Protein AF-A0A3E4KRN7-F1 (afdb_monomer_lite)

Organism: NCBI:txid329854

Foldseek 3Di:
DPDVVLVVLLPAQADCSLVLLLLLLCLVVPVCVVVVQNDLLSVLVVCLVVQVCWHDDPNDTDHDDSVVSSVRSVSSNVSSVPDPCPQADSSGDRNPPDD

Sequence (99 aa):
MVDENLLAERYYAGTKTHMYVGVLRSFKLGYFRGLNINTISALGMHLYESGDGLKHEKGEDTLLELSSLMTELRKIWAVIQKEDTEHIDPYGYDVRINH

Structure (mmCIF, N/CA/C/O backbone):
data_AF-A0A3E4KRN7-F1
#
_entry.id   AF-A0A3E4KRN7-F1
#
loop_
_atom_site.group_PDB
_atom_site.id
_atom_site.type_symbol
_atom_site.label_atom_id
_atom_site.label_alt_id
_atom_site.label_comp_id
_atom_site.label_asym_id
_atom_site.label_entity_id
_atom_site.label_seq_id
_atom_site.pdbx_PDB_ins_code
_atom_site.Cartn_x
_atom_site.Cartn_y
_atom_site.Cartn_z
_atom_site.occupancy
_atom_site.B_iso_or_equiv
_atom_site.auth_seq_id
_atom_site.auth_comp_id
_atom_site.auth_asym_id
_atom_site.auth_atom_id
_atom_site.pdbx_PDB_model_num
ATOM 1 N N . MET A 1 1 ? 21.327 -6.409 4.009 1.00 39.66 1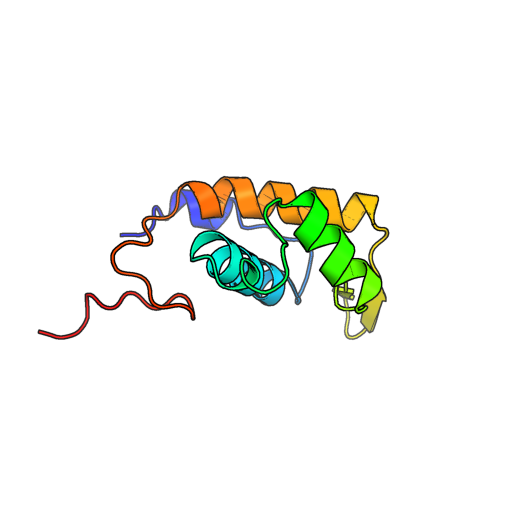 MET A N 1
ATOM 2 C CA . MET A 1 1 ? 20.869 -6.276 5.409 1.00 39.66 1 MET A CA 1
ATOM 3 C C . MET A 1 1 ? 19.801 -5.201 5.447 1.00 39.66 1 MET A C 1
ATOM 5 O O . MET A 1 1 ? 20.045 -4.121 4.926 1.00 39.66 1 MET A O 1
ATOM 9 N N . VAL A 1 2 ? 18.617 -5.518 5.974 1.00 45.06 2 VAL A N 1
ATOM 10 C CA . VAL A 1 2 ? 17.560 -4.527 6.232 1.00 45.06 2 VAL A CA 1
ATOM 11 C C . VAL A 1 2 ? 18.058 -3.603 7.343 1.00 45.06 2 VAL A C 1
ATOM 13 O O . VAL A 1 2 ? 18.556 -4.099 8.348 1.00 45.06 2 VAL A O 1
ATOM 16 N N . ASP A 1 3 ? 17.965 -2.288 7.152 1.00 48.53 3 ASP A N 1
ATOM 17 C CA . ASP A 1 3 ? 18.281 -1.321 8.207 1.00 48.53 3 ASP A CA 1
ATOM 18 C C . ASP A 1 3 ? 17.282 -1.503 9.356 1.00 48.53 3 ASP A C 1
ATOM 20 O O . ASP A 1 3 ? 16.079 -1.275 9.194 1.00 48.53 3 ASP A O 1
ATOM 24 N N . GLU A 1 4 ? 17.773 -1.954 10.510 1.00 44.50 4 GLU A N 1
ATOM 25 C CA . GLU A 1 4 ? 16.949 -2.199 11.692 1.00 44.50 4 GLU A CA 1
ATOM 26 C C . GLU A 1 4 ? 16.257 -0.922 12.193 1.00 44.50 4 GLU A C 1
ATOM 28 O O . GLU A 1 4 ? 15.177 -1.002 12.776 1.00 44.50 4 GLU A O 1
ATOM 33 N N . ASN A 1 5 ? 16.787 0.267 11.882 1.00 47.56 5 ASN A N 1
ATOM 34 C CA . ASN A 1 5 ? 16.136 1.534 12.225 1.00 47.56 5 ASN A CA 1
ATOM 35 C C . ASN A 1 5 ? 14.847 1.762 11.418 1.00 47.56 5 ASN A C 1
ATOM 37 O O . ASN A 1 5 ? 13.903 2.367 11.924 1.00 47.56 5 ASN A O 1
ATOM 41 N N . LEU A 1 6 ? 14.754 1.211 10.200 1.00 49.53 6 LEU A N 1
ATOM 42 C CA . LEU A 1 6 ? 13.529 1.238 9.390 1.00 49.53 6 LEU A CA 1
ATOM 43 C C . LEU A 1 6 ? 12.477 0.235 9.884 1.00 49.53 6 LEU A C 1
ATOM 45 O O . LEU A 1 6 ? 11.317 0.326 9.483 1.00 49.53 6 LEU A O 1
ATOM 49 N N . LEU A 1 7 ? 12.845 -0.718 10.753 1.00 46.78 7 LEU A N 1
ATOM 50 C CA . LEU A 1 7 ? 11.888 -1.630 11.391 1.00 46.78 7 LEU A CA 1
ATOM 51 C C . LEU A 1 7 ? 11.054 -0.912 12.458 1.00 46.78 7 LEU A C 1
ATOM 53 O O . LEU A 1 7 ? 9.877 -1.226 12.607 1.00 46.78 7 LEU A O 1
ATOM 57 N N . ALA A 1 8 ? 11.630 0.062 13.169 1.00 42.88 8 ALA A N 1
ATOM 58 C CA . ALA A 1 8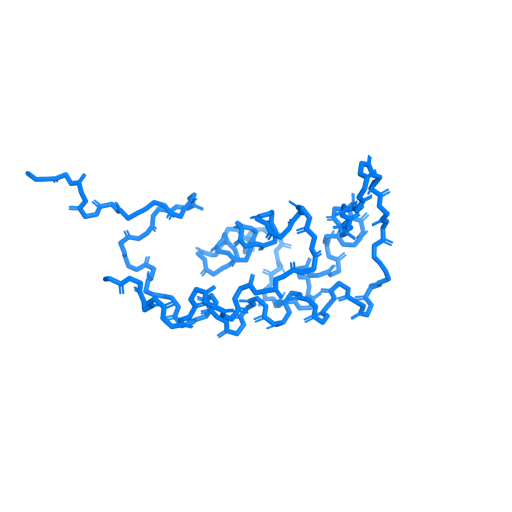 ? 10.934 0.830 14.204 1.00 42.88 8 ALA A CA 1
ATOM 59 C C . ALA A 1 8 ? 9.882 1.797 13.626 1.00 42.88 8 ALA A C 1
ATOM 61 O O . ALA A 1 8 ? 8.863 2.060 14.264 1.00 42.88 8 ALA A O 1
ATOM 62 N N . GLU A 1 9 ? 10.073 2.267 12.389 1.00 47.12 9 GLU A N 1
ATOM 63 C CA . GLU A 1 9 ? 9.083 3.076 11.659 1.00 47.12 9 GLU A CA 1
ATOM 64 C C . GLU A 1 9 ? 7.876 2.253 11.167 1.00 47.12 9 GLU A C 1
ATOM 66 O O . GLU A 1 9 ? 6.879 2.817 10.715 1.00 47.12 9 GLU A O 1
ATOM 71 N N . ARG A 1 10 ? 7.909 0.919 11.313 1.00 50.97 10 ARG A N 1
ATOM 72 C CA . ARG A 1 10 ? 6.803 0.004 10.985 1.00 50.97 10 ARG A CA 1
ATOM 73 C C . ARG A 1 10 ? 5.709 -0.040 12.057 1.00 50.97 10 ARG A C 1
ATOM 75 O O . ARG A 1 10 ? 5.045 -1.066 12.217 1.00 50.97 10 ARG A O 1
ATOM 82 N N . TYR A 1 11 ? 5.504 1.049 12.800 1.00 42.59 11 TYR A N 1
ATOM 83 C CA . TYR A 1 11 ? 4.313 1.201 13.635 1.00 42.59 11 TYR A CA 1
ATOM 84 C C . TYR A 1 11 ? 3.109 1.433 12.721 1.00 42.59 11 TYR A C 1
ATOM 86 O O . TYR A 1 11 ? 2.707 2.558 12.427 1.00 42.59 11 TYR A O 1
ATOM 94 N N . TYR A 1 12 ? 2.583 0.336 12.199 1.00 53.25 12 TYR A N 1
ATOM 95 C CA . TYR A 1 12 ? 1.487 0.329 11.252 1.00 53.25 12 TYR A CA 1
ATOM 96 C C . TYR A 1 12 ? 0.188 -0.039 11.969 1.00 53.25 12 TYR A C 1
ATOM 98 O O . TYR A 1 12 ? 0.160 -0.889 12.863 1.00 53.25 12 TYR A O 1
ATOM 106 N N . ALA A 1 13 ? -0.890 0.651 11.606 1.00 42.25 13 ALA A N 1
ATOM 107 C CA . ALA A 1 13 ? -2.162 0.611 12.310 1.00 42.25 13 ALA A CA 1
ATOM 108 C C . ALA A 1 13 ? -2.883 -0.745 12.146 1.00 42.25 13 ALA A C 1
ATOM 110 O O . ALA A 1 13 ? -3.756 -0.908 11.294 1.00 42.25 13 ALA A O 1
ATOM 111 N N . GLY A 1 14 ? -2.550 -1.713 13.003 1.00 53.12 14 GLY A N 1
ATOM 112 C CA . GLY A 1 14 ? -3.333 -2.932 13.221 1.00 53.12 14 GLY A CA 1
ATOM 113 C C . GLY A 1 14 ? -2.860 -4.183 12.474 1.00 53.12 14 GLY A C 1
ATOM 114 O O . GLY A 1 14 ? -1.847 -4.204 11.766 1.00 53.12 14 GLY A O 1
ATOM 115 N N . THR A 1 15 ? -3.616 -5.268 12.657 1.00 54.41 15 THR A N 1
ATOM 116 C CA . THR A 1 15 ? -3.200 -6.653 12.363 1.00 54.41 15 THR A CA 1
ATOM 117 C C . THR A 1 15 ? -3.061 -6.962 10.861 1.00 54.41 15 THR A C 1
ATOM 119 O O . THR A 1 15 ? -2.380 -7.919 10.507 1.00 54.41 15 THR A O 1
ATOM 122 N N . LYS A 1 16 ? -3.611 -6.137 9.952 1.00 65.31 16 LYS A N 1
ATOM 123 C CA . LYS A 1 16 ? -3.540 -6.332 8.479 1.00 65.31 16 LYS A CA 1
ATOM 124 C C . LYS A 1 16 ? -2.408 -5.599 7.758 1.00 65.31 16 LYS A C 1
ATOM 126 O O . LYS A 1 16 ? -2.241 -5.755 6.554 1.00 65.31 16 LYS A O 1
ATOM 131 N N . THR A 1 17 ? -1.563 -4.885 8.490 1.00 71.06 17 THR A N 1
ATOM 132 C CA . THR A 1 17 ? -0.342 -4.240 7.978 1.00 71.06 17 THR A CA 1
ATOM 133 C C . THR A 1 17 ? 0.477 -5.114 7.020 1.00 71.06 17 THR A C 1
ATOM 135 O O . THR A 1 17 ? 0.936 -4.651 5.977 1.00 71.06 17 THR A O 1
ATOM 138 N N . HIS A 1 18 ? 0.675 -6.385 7.375 1.00 74.38 18 HIS A N 1
ATOM 139 C CA . HIS A 1 18 ? 1.480 -7.325 6.598 1.00 74.38 18 HIS A CA 1
ATOM 140 C C . HIS A 1 18 ? 0.919 -7.554 5.181 1.00 74.38 18 HIS A C 1
ATOM 142 O O . HIS A 1 18 ? 1.698 -7.746 4.248 1.00 74.38 18 HIS A O 1
ATOM 148 N N . MET A 1 19 ? -0.407 -7.463 4.997 1.00 80.12 19 MET A N 1
ATOM 149 C CA . MET A 1 19 ? -1.049 -7.563 3.682 1.00 80.12 19 MET A CA 1
ATOM 150 C C . MET A 1 19 ? -0.661 -6.380 2.796 1.00 80.12 19 MET A C 1
ATOM 152 O O . MET A 1 19 ? -0.201 -6.578 1.674 1.00 80.12 19 MET A O 1
ATOM 156 N N . TYR A 1 20 ? -0.758 -5.151 3.315 1.00 85.19 20 TYR A N 1
ATOM 157 C CA . TYR A 1 20 ? -0.368 -3.952 2.568 1.00 85.19 20 TYR A CA 1
ATOM 158 C C . TYR A 1 20 ? 1.116 -3.957 2.204 1.00 85.19 20 TYR A C 1
ATOM 160 O O . TYR A 1 20 ? 1.471 -3.582 1.089 1.00 85.19 20 TYR A O 1
ATOM 168 N N . VAL A 1 21 ? 1.981 -4.439 3.102 1.00 84.00 21 VAL A N 1
ATOM 169 C CA . VAL A 1 21 ? 3.411 -4.623 2.812 1.00 84.00 21 VAL A CA 1
ATOM 170 C C . VAL A 1 21 ? 3.617 -5.587 1.637 1.00 84.00 21 VAL A C 1
ATOM 172 O O . VAL A 1 21 ? 4.330 -5.248 0.691 1.00 84.00 21 VAL A O 1
ATOM 175 N N . GLY A 1 22 ? 2.974 -6.760 1.656 1.00 83.94 22 GLY A N 1
ATOM 176 C CA . GLY A 1 22 ? 3.084 -7.750 0.577 1.00 83.94 22 GLY A CA 1
ATOM 177 C C . GLY A 1 22 ? 2.563 -7.231 -0.767 1.00 83.94 22 GLY A C 1
ATOM 178 O O . GLY A 1 22 ? 3.225 -7.372 -1.800 1.00 83.94 22 GLY A O 1
ATOM 179 N N . VAL A 1 23 ? 1.416 -6.549 -0.749 1.00 88.75 23 VAL A N 1
ATOM 180 C CA . VAL A 1 23 ? 0.818 -5.931 -1.940 1.00 88.75 23 VAL A CA 1
ATOM 181 C C . VAL A 1 23 ? 1.730 -4.849 -2.521 1.00 88.75 23 VAL A C 1
ATOM 183 O O . VAL A 1 23 ? 1.956 -4.814 -3.729 1.00 88.75 23 VAL A O 1
ATOM 186 N N . LEU A 1 24 ? 2.318 -3.997 -1.681 1.00 90.25 24 LEU A N 1
ATOM 187 C CA . LEU A 1 24 ? 3.205 -2.926 -2.133 1.00 90.25 24 LEU A CA 1
ATOM 188 C C . LEU A 1 24 ? 4.554 -3.445 -2.653 1.00 90.25 24 LEU A C 1
ATOM 190 O O . LEU A 1 24 ? 5.084 -2.891 -3.617 1.00 90.25 24 LEU A O 1
ATOM 194 N N . ARG A 1 25 ? 5.097 -4.530 -2.090 1.00 87.25 25 ARG A N 1
ATOM 195 C CA . ARG A 1 25 ? 6.271 -5.216 -2.662 1.00 87.25 25 ARG A CA 1
ATOM 196 C C . ARG A 1 25 ? 5.956 -5.817 -4.029 1.00 87.25 25 ARG A C 1
ATOM 198 O O . ARG A 1 25 ? 6.696 -5.585 -4.982 1.00 87.25 25 ARG A O 1
ATOM 205 N N . SER A 1 26 ? 4.812 -6.487 -4.157 1.00 87.38 26 SER A N 1
ATOM 206 C CA . SER A 1 26 ? 4.328 -7.012 -5.442 1.00 87.38 26 SER A CA 1
ATOM 207 C C . SER A 1 26 ? 4.135 -5.888 -6.472 1.00 87.38 26 SER A C 1
ATOM 209 O O . SER A 1 26 ? 4.524 -6.016 -7.634 1.00 87.38 26 SER A O 1
ATOM 211 N N . PHE A 1 27 ? 3.610 -4.739 -6.040 1.00 91.69 27 PHE A N 1
ATOM 212 C CA . PHE A 1 27 ? 3.512 -3.531 -6.859 1.00 91.69 27 PHE A CA 1
ATOM 213 C C . PHE A 1 27 ? 4.882 -3.020 -7.318 1.00 91.69 27 PHE A C 1
ATOM 215 O O . PHE A 1 27 ? 5.065 -2.795 -8.515 1.00 91.69 27 PHE A O 1
ATOM 222 N N . LYS A 1 28 ? 5.870 -2.922 -6.418 1.00 89.25 28 LYS A N 1
ATOM 223 C CA . LYS A 1 28 ? 7.252 -2.538 -6.763 1.00 89.25 28 LYS A CA 1
ATOM 224 C C . LYS A 1 28 ? 7.877 -3.471 -7.802 1.00 89.25 28 LYS A C 1
ATOM 226 O O . LYS A 1 28 ? 8.538 -2.999 -8.723 1.00 89.25 28 LYS A O 1
ATOM 231 N N . LEU A 1 29 ? 7.626 -4.773 -7.682 1.00 86.69 29 LEU A N 1
ATOM 232 C CA . LEU A 1 29 ? 8.118 -5.798 -8.606 1.00 86.69 29 LEU A CA 1
ATOM 233 C C . LEU A 1 29 ? 7.347 -5.846 -9.941 1.00 86.69 29 LEU A C 1
ATOM 235 O O . LEU A 1 29 ? 7.726 -6.582 -10.847 1.00 86.69 29 LEU A O 1
ATOM 239 N N . GLY A 1 30 ? 6.288 -5.045 -10.101 1.00 89.56 30 GLY A N 1
ATOM 240 C CA . GLY A 1 30 ? 5.565 -4.891 -11.364 1.00 89.56 30 GLY A CA 1
ATOM 241 C C . GLY A 1 30 ? 4.430 -5.891 -11.603 1.00 89.56 30 GLY A C 1
ATOM 242 O O . GLY A 1 30 ? 3.905 -5.932 -12.715 1.00 89.56 30 GLY A O 1
ATOM 243 N N . TYR A 1 31 ? 3.998 -6.643 -10.585 1.00 89.00 31 TYR A N 1
ATOM 244 C CA . TYR A 1 31 ? 2.941 -7.664 -10.707 1.00 89.00 31 TYR A CA 1
ATOM 245 C C . TYR A 1 31 ? 1.598 -7.100 -11.189 1.00 89.00 31 TYR A C 1
ATOM 247 O O . TYR A 1 31 ? 0.831 -7.781 -11.862 1.00 89.00 31 TYR A O 1
ATOM 255 N N . PHE A 1 32 ? 1.329 -5.828 -10.899 1.00 90.81 32 PHE A N 1
ATOM 256 C CA . PHE A 1 32 ? 0.070 -5.169 -11.239 1.00 90.81 32 PHE A CA 1
ATOM 257 C C . PHE A 1 32 ? 0.066 -4.493 -12.621 1.00 90.81 32 PHE A C 1
ATOM 259 O O . PHE A 1 32 ? -0.962 -3.960 -13.045 1.00 90.81 32 PHE A O 1
ATOM 266 N N . ARG A 1 33 ? 1.180 -4.547 -13.370 1.00 89.06 33 ARG A N 1
ATOM 267 C CA . ARG A 1 33 ? 1.265 -3.950 -14.717 1.00 89.06 33 ARG A CA 1
ATOM 268 C C . ARG A 1 33 ? 0.256 -4.563 -15.690 1.00 89.06 33 ARG A C 1
ATOM 270 O O . ARG A 1 33 ? -0.313 -3.839 -16.500 1.00 89.06 33 ARG A O 1
ATOM 277 N N . GLY A 1 34 ? -0.020 -5.866 -15.569 1.00 89.25 34 GLY A N 1
ATOM 278 C CA . GLY A 1 34 ? -1.037 -6.560 -16.372 1.00 89.25 34 GLY A CA 1
ATOM 279 C C . GLY A 1 34 ? -2.473 -6.084 -16.115 1.00 89.25 34 GLY A C 1
ATOM 280 O O . GLY A 1 34 ? -3.338 -6.282 -16.960 1.00 89.25 34 GLY A O 1
ATOM 281 N N . LEU A 1 35 ? -2.712 -5.410 -14.985 1.00 89.88 35 LEU A N 1
ATOM 282 C CA . LEU A 1 35 ? -3.998 -4.812 -14.610 1.00 89.88 35 LEU A CA 1
ATOM 283 C C . LEU A 1 35 ? -4.050 -3.300 -14.889 1.00 89.88 35 LEU A C 1
ATOM 285 O O . LEU A 1 35 ? -4.985 -2.628 -14.466 1.00 89.88 35 LEU A O 1
ATOM 289 N N . ASN A 1 36 ? -3.043 -2.743 -15.575 1.00 92.25 36 ASN A N 1
ATOM 290 C CA . ASN A 1 36 ? -2.892 -1.304 -15.822 1.00 92.25 36 ASN A CA 1
ATOM 291 C C . ASN A 1 36 ? -2.831 -0.439 -14.539 1.00 92.25 36 ASN A C 1
ATOM 293 O O . ASN A 1 36 ? -3.101 0.764 -14.556 1.00 92.25 36 ASN A O 1
ATOM 297 N N . ILE A 1 37 ? -2.439 -1.033 -13.411 1.00 95.19 37 ILE A N 1
ATOM 298 C CA . ILE A 1 37 ? -2.257 -0.333 -12.139 1.00 95.19 37 ILE A CA 1
ATOM 299 C C . ILE A 1 37 ? -0.783 0.059 -12.027 1.00 95.19 37 ILE A C 1
ATOM 301 O O . ILE A 1 37 ? 0.083 -0.751 -11.702 1.00 95.19 37 ILE A O 1
ATOM 305 N N . ASN A 1 38 ? -0.505 1.331 -12.314 1.00 94.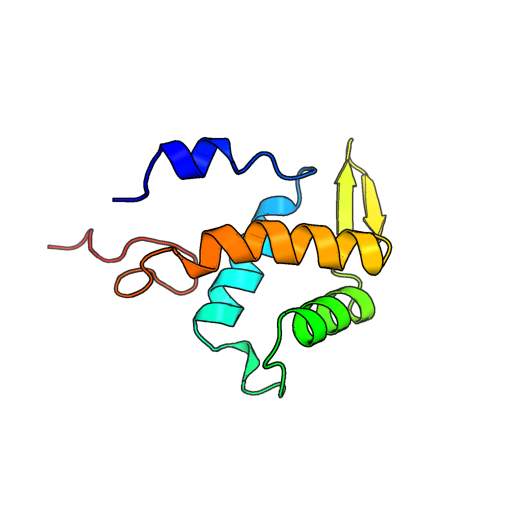06 38 ASN A N 1
ATOM 306 C CA . ASN A 1 38 ? 0.860 1.867 -12.403 1.00 94.06 38 ASN A CA 1
ATOM 307 C C . ASN A 1 38 ? 1.181 2.920 -11.330 1.00 94.06 38 ASN A C 1
ATOM 309 O O . ASN A 1 38 ? 2.283 3.462 -11.298 1.00 94.06 38 ASN A O 1
ATOM 313 N N . THR A 1 39 ? 0.230 3.240 -10.450 1.00 95.19 39 THR A N 1
ATOM 314 C CA . THR A 1 39 ? 0.410 4.235 -9.383 1.00 95.19 39 THR A CA 1
ATOM 315 C C . THR A 1 39 ? -0.128 3.711 -8.057 1.00 95.19 39 THR A C 1
ATOM 317 O O . THR A 1 39 ? -1.056 2.905 -8.037 1.00 95.19 39 THR A O 1
ATOM 320 N N . ILE A 1 40 ? 0.402 4.225 -6.943 1.00 93.81 40 ILE A N 1
ATOM 321 C CA . ILE A 1 40 ? -0.106 3.909 -5.597 1.00 93.81 40 ILE A CA 1
ATOM 322 C C . ILE A 1 40 ? -1.572 4.314 -5.447 1.00 93.81 40 ILE A C 1
ATOM 324 O O . ILE A 1 40 ?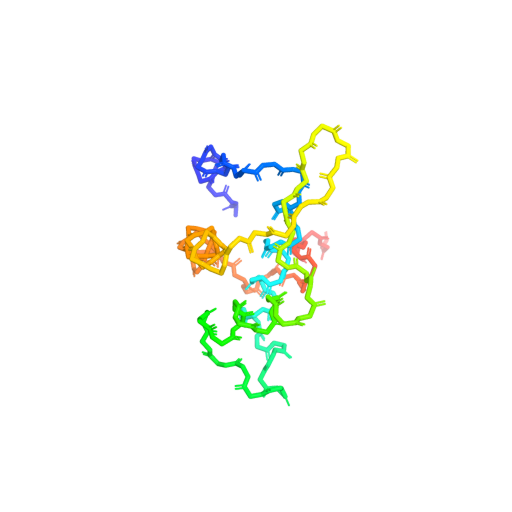 -2.335 3.606 -4.802 1.00 93.81 40 ILE A O 1
ATOM 328 N N . SER A 1 41 ? -1.990 5.411 -6.082 1.00 93.94 41 SER A N 1
ATOM 329 C CA . SER A 1 41 ? -3.394 5.817 -6.071 1.00 93.94 41 SER A CA 1
ATOM 330 C C . SER A 1 41 ? -4.288 4.806 -6.799 1.00 93.94 41 SER A C 1
ATOM 332 O O . SER A 1 41 ? -5.344 4.453 -6.287 1.00 93.94 41 SER A O 1
ATOM 334 N N . ALA A 1 42 ? -3.861 4.302 -7.962 1.00 95.06 42 ALA A N 1
ATOM 335 C CA . ALA A 1 42 ? -4.603 3.268 -8.685 1.00 95.06 42 ALA A CA 1
ATOM 336 C C . ALA A 1 42 ? -4.665 1.953 -7.891 1.00 95.06 42 ALA A C 1
ATOM 338 O O . ALA A 1 42 ? -5.714 1.322 -7.837 1.00 95.06 42 ALA A O 1
ATOM 339 N N . LEU A 1 43 ? -3.571 1.579 -7.220 1.00 94.50 43 LEU A N 1
ATOM 340 C CA . LEU A 1 43 ? -3.529 0.409 -6.345 1.00 94.50 43 LEU A CA 1
ATOM 341 C C . LEU A 1 43 ? -4.458 0.571 -5.136 1.00 94.50 43 LEU A C 1
ATOM 343 O O . LEU A 1 43 ? -5.202 -0.344 -4.806 1.00 94.50 43 LEU A O 1
ATOM 347 N N . GLY A 1 44 ? -4.443 1.741 -4.494 1.00 92.94 44 GLY A N 1
ATOM 348 C CA . GLY A 1 44 ? -5.322 2.040 -3.368 1.00 92.94 44 GLY A CA 1
ATOM 349 C C . GLY A 1 44 ? -6.797 2.033 -3.755 1.00 92.94 44 GLY A C 1
ATOM 350 O O . GLY A 1 44 ? -7.605 1.493 -3.009 1.00 92.94 44 GLY A O 1
ATOM 351 N N . MET A 1 45 ? -7.141 2.567 -4.932 1.00 94.25 45 MET A N 1
ATOM 352 C CA . MET A 1 45 ? -8.503 2.475 -5.463 1.00 94.25 45 MET A CA 1
ATOM 353 C C . MET A 1 45 ? -8.903 1.018 -5.707 1.00 94.25 45 MET A C 1
ATOM 355 O O . MET A 1 45 ? -9.957 0.598 -5.252 1.00 94.25 45 MET A O 1
ATOM 359 N N . HIS A 1 46 ? -8.027 0.234 -6.339 1.00 93.31 46 HIS A N 1
ATOM 360 C CA . HIS A 1 46 ? -8.281 -1.180 -6.604 1.00 93.31 46 HIS A CA 1
ATOM 361 C C . HIS A 1 46 ? -8.557 -1.979 -5.320 1.00 93.31 46 HIS A C 1
ATOM 363 O O . HIS A 1 46 ? -9.534 -2.718 -5.268 1.00 93.31 46 HIS A O 1
ATOM 369 N N . LEU A 1 47 ? -7.747 -1.783 -4.272 1.00 90.94 47 LEU A N 1
ATOM 370 C CA . LEU A 1 47 ? -7.942 -2.428 -2.966 1.00 90.94 47 LEU A CA 1
ATOM 371 C C . LEU A 1 47 ? -9.220 -1.964 -2.255 1.00 90.94 47 LEU A C 1
ATOM 373 O O . LEU A 1 47 ? -9.836 -2.722 -1.511 1.00 90.94 47 LEU A O 1
ATOM 377 N N . TYR A 1 48 ? -9.603 -0.700 -2.432 1.00 90.19 48 TYR A N 1
ATOM 378 C CA . TYR A 1 48 ? -10.832 -0.175 -1.849 1.00 90.19 48 TYR A CA 1
ATOM 379 C C . TYR A 1 48 ? -12.066 -0.772 -2.533 1.00 90.19 48 TYR A C 1
ATOM 381 O O . TYR A 1 48 ? -12.968 -1.257 -1.857 1.00 90.19 48 TYR A O 1
ATOM 389 N N . GLU A 1 49 ? -12.075 -0.795 -3.867 1.00 90.69 49 GLU A N 1
ATOM 390 C CA . GLU A 1 49 ? -13.161 -1.361 -4.674 1.00 90.69 49 GLU A CA 1
ATOM 391 C C . GLU A 1 49 ? -13.298 -2.879 -4.496 1.00 90.69 49 GLU A C 1
ATOM 393 O O . GLU A 1 49 ? -14.414 -3.395 -4.544 1.00 90.69 49 GLU A O 1
ATOM 398 N N . SER A 1 50 ? -12.196 -3.597 -4.252 1.00 88.44 50 SER A N 1
ATOM 399 C CA . SER A 1 50 ? -12.228 -5.035 -3.954 1.00 88.44 50 SER A CA 1
ATOM 400 C C . SER A 1 50 ? -12.681 -5.360 -2.527 1.00 88.44 50 SER A C 1
ATOM 402 O O . SER A 1 50 ? -12.957 -6.519 -2.226 1.00 88.44 50 SER A O 1
ATOM 404 N N . GLY A 1 51 ? -12.777 -4.358 -1.647 1.00 84.88 51 GLY A N 1
ATOM 405 C CA . GLY A 1 51 ? -13.064 -4.558 -0.227 1.00 84.88 51 GLY A CA 1
ATOM 406 C C . GLY A 1 51 ? -11.864 -5.057 0.585 1.00 84.88 51 GLY A C 1
ATOM 407 O O . GLY A 1 51 ? -12.041 -5.437 1.739 1.00 84.88 51 GLY A O 1
ATOM 408 N N . ASP A 1 52 ? -10.652 -5.025 0.022 1.00 83.00 52 ASP A N 1
ATOM 409 C CA . ASP A 1 52 ? -9.405 -5.450 0.678 1.00 83.00 52 ASP A CA 1
ATOM 410 C C . ASP A 1 52 ? -8.730 -4.330 1.486 1.00 83.00 52 ASP A C 1
ATOM 412 O O . ASP A 1 52 ? -7.774 -4.571 2.227 1.00 83.00 52 ASP A O 1
ATOM 416 N N . GLY A 1 53 ? -9.237 -3.098 1.388 1.00 80.31 53 GLY A N 1
ATOM 417 C CA . GLY A 1 53 ? -8.833 -1.934 2.181 1.00 80.31 53 GLY A CA 1
ATOM 418 C C . GLY A 1 53 ? -9.254 -2.010 3.652 1.00 80.31 53 GLY A C 1
ATOM 419 O O . GLY A 1 53 ? -9.833 -1.065 4.179 1.00 80.31 53 GLY A O 1
ATOM 420 N N . LEU A 1 54 ? -9.026 -3.140 4.317 1.00 76.69 54 LEU A N 1
ATOM 421 C CA . LEU A 1 54 ? -9.514 -3.425 5.663 1.00 76.69 54 LEU A CA 1
ATOM 422 C C . LEU A 1 54 ? -8.502 -3.032 6.744 1.00 76.69 54 LEU A C 1
ATOM 424 O O . LEU A 1 54 ? -7.290 -3.227 6.619 1.00 76.69 54 LEU A O 1
ATOM 428 N N . LYS A 1 55 ? -9.022 -2.552 7.867 1.00 74.50 55 LYS A N 1
ATOM 429 C CA . LYS A 1 55 ? -8.320 -2.467 9.144 1.00 74.50 55 LYS A CA 1
ATOM 430 C C . LYS A 1 55 ? -8.824 -3.593 10.033 1.00 74.50 55 LYS A C 1
ATOM 432 O O . LYS A 1 55 ? -10.029 -3.794 10.129 1.00 74.50 55 LYS A O 1
ATOM 437 N N . HIS A 1 56 ? -7.905 -4.296 10.685 1.00 70.69 56 HIS A N 1
ATOM 438 C CA . HIS A 1 56 ? -8.260 -5.301 11.679 1.00 70.69 56 HIS A CA 1
ATOM 439 C C . HIS A 1 56 ? -7.896 -4.797 13.069 1.00 70.69 56 HIS A C 1
ATOM 441 O O . HIS A 1 56 ? -6.714 -4.581 13.360 1.00 70.69 56 HIS A O 1
ATOM 447 N N . GLU A 1 57 ? -8.900 -4.631 13.924 1.00 68.94 57 GLU A N 1
ATOM 448 C CA . GLU A 1 57 ? -8.732 -4.241 15.320 1.00 68.94 57 GLU A CA 1
ATOM 449 C C . GLU A 1 57 ? -9.626 -5.095 16.214 1.00 68.94 57 GLU A C 1
ATOM 451 O O . GLU A 1 57 ? -10.806 -5.273 15.945 1.00 68.94 57 GLU A O 1
ATOM 456 N N . LYS A 1 58 ? -9.055 -5.620 17.307 1.00 74.00 58 LYS A N 1
ATOM 457 C CA . LYS A 1 58 ? -9.789 -6.366 18.347 1.00 74.00 58 LYS A CA 1
ATOM 458 C C . LYS A 1 58 ? -10.659 -7.528 17.823 1.00 74.00 58 LYS A C 1
ATOM 460 O O . LYS A 1 58 ? -11.664 -7.855 18.441 1.00 74.00 58 LYS A O 1
ATOM 465 N N . GLY A 1 59 ? -10.245 -8.185 16.736 1.00 73.06 59 GLY A N 1
ATOM 466 C CA . GLY A 1 59 ? -10.973 -9.315 16.149 1.00 73.06 59 GLY A CA 1
ATOM 467 C C . GLY A 1 59 ? -11.978 -8.928 15.063 1.00 73.06 59 GLY A C 1
ATOM 468 O O . GLY A 1 59 ? -12.571 -9.821 14.467 1.00 73.06 59 GLY A O 1
ATOM 469 N N . GLU A 1 60 ? -12.142 -7.637 14.769 1.00 73.69 60 GLU A N 1
ATOM 470 C CA . GLU A 1 60 ? -13.088 -7.140 13.771 1.00 73.69 60 GLU A CA 1
ATOM 471 C C . GLU A 1 60 ? -12.369 -6.532 12.566 1.00 73.69 60 GLU A C 1
ATOM 473 O O . GLU A 1 60 ? -11.404 -5.776 12.705 1.00 73.69 60 GLU A O 1
ATOM 478 N N . ASP A 1 61 ? -12.876 -6.857 11.375 1.00 77.62 61 ASP A N 1
ATOM 479 C CA . ASP A 1 61 ? -12.468 -6.246 10.116 1.00 77.62 61 ASP A CA 1
ATOM 480 C C . ASP A 1 61 ? -13.414 -5.094 9.777 1.00 77.62 61 ASP A C 1
ATOM 482 O O . ASP A 1 61 ? -14.614 -5.288 9.603 1.00 77.62 61 ASP A O 1
ATOM 486 N N . THR A 1 62 ? -12.867 -3.888 9.656 1.00 80.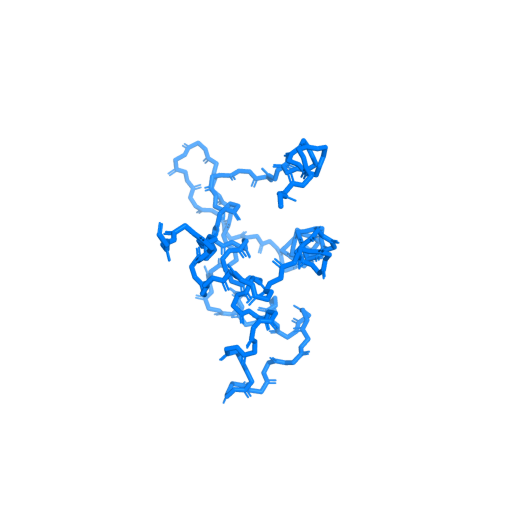88 62 THR A N 1
ATOM 487 C CA . THR A 1 62 ? -13.607 -2.696 9.229 1.00 80.88 62 THR A CA 1
ATOM 488 C C . THR A 1 62 ? -12.977 -2.136 7.965 1.00 80.88 62 THR A C 1
ATOM 490 O O . THR A 1 62 ? -11.757 -1.976 7.897 1.00 80.88 62 THR A O 1
ATOM 493 N N . LEU A 1 63 ? -13.794 -1.824 6.959 1.00 80.31 63 LEU A N 1
ATOM 494 C CA . LEU A 1 63 ? -13.320 -1.142 5.758 1.00 80.31 63 LEU A CA 1
ATOM 495 C C . LEU A 1 63 ? -12.803 0.251 6.121 1.00 80.31 63 LEU A C 1
ATOM 497 O O . LEU A 1 63 ? -13.484 1.025 6.791 1.00 80.31 63 LEU A O 1
ATOM 501 N N . LEU A 1 64 ? -11.583 0.562 5.695 1.00 83.50 64 LEU A N 1
ATOM 502 C CA . LEU A 1 64 ? -11.034 1.900 5.826 1.00 83.50 64 LEU A CA 1
ATOM 503 C C . LEU A 1 64 ? -11.721 2.832 4.840 1.00 83.50 64 LEU A C 1
ATOM 505 O O . LEU A 1 64 ? -11.905 2.490 3.674 1.00 83.50 64 LEU A O 1
ATOM 509 N N . GLU A 1 65 ? -11.975 4.059 5.281 1.00 89.31 65 GLU A N 1
ATOM 510 C CA . GLU A 1 65 ? -12.222 5.162 4.361 1.00 89.31 65 GLU A CA 1
ATOM 511 C C . GLU A 1 65 ? -11.080 5.260 3.343 1.00 89.31 65 GLU A C 1
ATOM 513 O O . GLU A 1 65 ? -9.900 5.113 3.689 1.00 89.31 65 GLU A O 1
ATOM 518 N N . LEU A 1 66 ? -11.413 5.555 2.084 1.00 87.94 66 LEU A N 1
ATOM 519 C CA . LEU A 1 66 ? -10.437 5.604 0.991 1.00 87.94 66 LEU A CA 1
ATOM 520 C C . LEU A 1 66 ? -9.267 6.553 1.306 1.00 87.94 66 LEU A C 1
ATOM 522 O O . LEU A 1 66 ? -8.112 6.255 1.005 1.00 87.94 66 LEU A O 1
ATOM 526 N N . SER A 1 67 ? -9.543 7.690 1.949 1.00 88.81 67 SER A N 1
ATOM 527 C CA . SER A 1 67 ? -8.522 8.662 2.360 1.00 88.81 67 SER A CA 1
ATOM 528 C C . SER A 1 67 ? -7.553 8.095 3.407 1.00 88.81 67 SER A C 1
ATOM 530 O O . SER A 1 67 ? -6.341 8.330 3.322 1.00 88.81 67 SER A O 1
ATOM 532 N N . SER A 1 68 ? -8.060 7.310 4.361 1.00 87.94 68 SER A N 1
ATOM 533 C CA . SER A 1 68 ? -7.260 6.611 5.368 1.00 87.94 68 SER A CA 1
ATOM 534 C C . SER A 1 68 ? -6.417 5.507 4.735 1.00 87.94 68 SER A C 1
ATOM 536 O O . SER A 1 68 ? -5.210 5.469 4.971 1.00 87.94 68 SER A O 1
ATOM 538 N N . LEU A 1 69 ? -7.007 4.682 3.863 1.00 88.19 69 LEU A N 1
ATOM 539 C CA . LEU A 1 69 ? -6.287 3.646 3.118 1.00 88.19 69 LEU A CA 1
ATOM 540 C C . LEU A 1 69 ? -5.133 4.241 2.300 1.00 88.19 69 LEU A C 1
ATOM 542 O O . LEU A 1 69 ? -3.994 3.790 2.393 1.00 88.19 69 LEU A O 1
ATOM 546 N N . MET A 1 70 ? -5.402 5.307 1.545 1.00 91.12 70 MET A N 1
ATOM 547 C CA . MET A 1 70 ? -4.390 6.012 0.753 1.00 91.12 70 MET A CA 1
ATOM 548 C C . MET A 1 70 ? -3.245 6.555 1.610 1.00 91.12 70 MET A C 1
ATOM 550 O O . MET A 1 70 ? -2.088 6.541 1.188 1.00 91.12 70 MET A O 1
ATOM 554 N N . THR A 1 71 ? -3.559 7.054 2.805 1.00 89.12 71 THR A N 1
ATOM 555 C CA . THR A 1 71 ? -2.557 7.576 3.738 1.00 89.12 71 THR A CA 1
ATOM 556 C C . THR A 1 71 ? -1.651 6.459 4.246 1.00 89.12 71 THR A C 1
ATOM 558 O O . THR A 1 71 ? -0.429 6.605 4.209 1.00 89.12 71 THR A O 1
ATOM 561 N N . GLU A 1 72 ? -2.224 5.329 4.657 1.00 85.62 72 GLU A N 1
ATOM 562 C CA . GLU A 1 72 ? -1.458 4.173 5.129 1.00 85.62 72 GLU A CA 1
ATOM 563 C C . GLU A 1 72 ? -0.596 3.566 4.016 1.00 85.62 72 GLU A C 1
ATOM 565 O O . GLU A 1 72 ?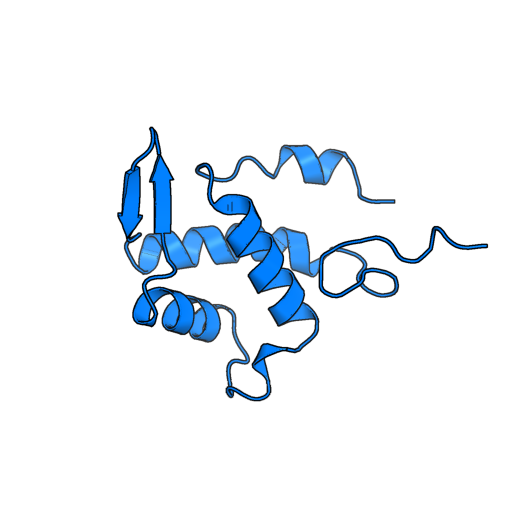 0.609 3.381 4.202 1.00 85.62 72 GLU A O 1
ATOM 570 N N . LEU A 1 73 ? -1.154 3.370 2.816 1.00 90.06 73 LEU A N 1
ATOM 571 C CA . LEU A 1 73 ? -0.396 2.869 1.666 1.00 90.06 73 LEU A CA 1
ATOM 572 C C . LEU A 1 73 ? 0.796 3.768 1.325 1.00 90.06 73 LEU A C 1
ATOM 574 O O . LEU A 1 73 ? 1.880 3.260 1.053 1.00 90.06 73 LEU A O 1
ATOM 578 N N . ARG A 1 74 ? 0.640 5.098 1.371 1.00 91.19 74 ARG A N 1
ATOM 579 C CA . ARG A 1 74 ? 1.742 6.039 1.095 1.00 91.19 74 ARG A CA 1
ATOM 580 C C . ARG A 1 74 ? 2.842 5.987 2.151 1.00 91.19 74 ARG A C 1
ATOM 582 O O . ARG A 1 74 ? 4.014 6.046 1.783 1.00 91.19 74 ARG A O 1
ATOM 589 N N . LYS A 1 75 ? 2.487 5.856 3.434 1.00 86.94 75 LYS A N 1
ATOM 590 C CA . LYS A 1 75 ? 3.468 5.696 4.520 1.00 86.94 75 LYS A CA 1
ATOM 591 C C . LYS A 1 75 ? 4.287 4.419 4.333 1.00 86.94 75 LYS A C 1
ATOM 593 O O . LYS A 1 75 ? 5.512 4.473 4.360 1.00 86.94 75 LYS A O 1
ATOM 598 N N . ILE A 1 76 ? 3.623 3.287 4.088 1.00 86.06 76 ILE A N 1
ATOM 599 C CA . ILE A 1 76 ? 4.299 2.000 3.865 1.00 86.06 76 ILE A CA 1
ATOM 600 C C . ILE A 1 76 ? 5.145 2.055 2.583 1.00 86.06 76 ILE A C 1
ATOM 602 O O . ILE A 1 76 ? 6.294 1.609 2.566 1.00 86.06 76 ILE A O 1
ATOM 606 N N . TRP A 1 77 ? 4.611 2.656 1.516 1.00 90.62 77 TRP A N 1
ATOM 607 C CA . TRP A 1 77 ? 5.315 2.804 0.245 1.00 90.62 77 TRP A CA 1
ATOM 608 C C . TRP A 1 77 ? 6.619 3.594 0.377 1.00 90.62 77 TRP A C 1
ATOM 610 O O . TRP A 1 77 ? 7.617 3.200 -0.218 1.00 90.62 77 TRP A O 1
ATOM 620 N N . ALA A 1 78 ? 6.653 4.656 1.189 1.00 88.38 78 ALA A N 1
ATOM 621 C CA . ALA A 1 78 ? 7.864 5.451 1.412 1.00 88.38 78 ALA A CA 1
ATOM 622 C C . ALA A 1 78 ? 9.039 4.626 1.978 1.00 88.38 78 ALA A C 1
ATOM 624 O O . ALA A 1 78 ? 10.200 4.951 1.717 1.00 88.38 78 ALA A O 1
ATOM 625 N N . VAL A 1 79 ? 8.738 3.549 2.713 1.00 83.06 79 VAL A N 1
ATOM 626 C CA . VAL A 1 79 ? 9.726 2.584 3.215 1.00 83.06 79 VAL A CA 1
ATOM 627 C C . VAL A 1 79 ? 10.069 1.556 2.132 1.00 83.06 79 VAL A C 1
ATOM 629 O O . VAL A 1 79 ? 11.234 1.422 1.762 1.00 83.06 79 VAL A O 1
ATOM 632 N N . ILE A 1 80 ? 9.064 0.887 1.552 1.00 83.69 80 ILE A N 1
ATOM 633 C CA . ILE A 1 80 ? 9.243 -0.167 0.528 1.00 83.69 80 ILE A CA 1
ATOM 634 C C . ILE A 1 80 ? 9.984 0.341 -0.708 1.00 83.69 80 ILE A C 1
ATOM 636 O O . ILE A 1 80 ? 10.779 -0.388 -1.305 1.00 83.69 80 ILE A O 1
ATOM 640 N N . GLN A 1 81 ? 9.773 1.598 -1.094 1.00 83.50 81 GLN A N 1
ATOM 641 C CA . GLN A 1 81 ? 10.464 2.199 -2.227 1.00 83.50 81 GLN A CA 1
ATOM 642 C C . GLN A 1 81 ? 11.989 2.163 -2.042 1.00 83.50 81 GLN A C 1
ATOM 644 O O . GLN A 1 81 ? 12.701 1.927 -3.018 1.00 83.50 81 GLN A O 1
ATOM 649 N N . LYS A 1 82 ? 12.474 2.297 -0.801 1.00 82.88 82 LYS A N 1
ATOM 650 C CA . LYS A 1 82 ? 13.898 2.272 -0.439 1.00 82.88 82 LYS A CA 1
ATOM 651 C C . LYS A 1 82 ? 14.453 0.867 -0.179 1.00 82.88 82 LYS A C 1
ATOM 653 O O . LYS A 1 82 ? 15.667 0.722 -0.112 1.00 82.88 82 LYS A O 1
ATOM 658 N N . GLU A 1 83 ? 13.604 -0.153 -0.022 1.00 78.44 83 GLU A N 1
ATOM 659 C CA . GLU A 1 83 ? 14.065 -1.534 0.196 1.00 78.44 83 GLU A CA 1
ATOM 660 C C . GLU A 1 83 ? 14.875 -2.033 -1.016 1.00 78.44 83 GLU A C 1
ATOM 662 O O . GLU A 1 83 ? 14.445 -1.876 -2.158 1.00 78.44 83 GLU A O 1
ATOM 667 N N . ASP A 1 84 ? 16.038 -2.646 -0.794 1.00 75.00 84 ASP A N 1
ATOM 668 C CA . ASP A 1 84 ? 16.758 -3.364 -1.851 1.00 75.00 84 ASP A CA 1
ATOM 669 C C . ASP A 1 84 ? 15.948 -4.608 -2.239 1.00 75.00 84 ASP A C 1
ATOM 671 O O . ASP A 1 84 ? 15.728 -5.487 -1.409 1.00 75.00 84 ASP A O 1
ATOM 675 N N . THR A 1 85 ? 15.477 -4.660 -3.484 1.00 69.88 85 THR A N 1
ATOM 676 C CA . THR A 1 85 ? 14.668 -5.767 -4.011 1.00 69.88 85 THR A CA 1
ATOM 677 C C . THR A 1 85 ? 15.410 -6.606 -5.045 1.00 69.88 85 THR A C 1
ATOM 679 O O . THR A 1 85 ? 14.785 -7.461 -5.661 1.00 69.88 85 THR A O 1
ATOM 682 N N . GLU A 1 86 ? 16.712 -6.385 -5.265 1.00 70.31 86 GLU A N 1
ATOM 683 C CA . GLU A 1 86 ? 17.492 -7.180 -6.229 1.00 70.31 86 GLU A CA 1
ATOM 684 C C . GLU A 1 86 ? 17.534 -8.663 -5.844 1.00 70.31 86 GLU A C 1
ATOM 686 O O . GLU A 1 86 ? 17.531 -9.536 -6.707 1.00 70.31 86 GLU A O 1
ATOM 691 N N . HIS A 1 87 ? 17.523 -8.939 -4.539 1.00 66.69 87 HIS A N 1
ATOM 692 C CA . HIS A 1 87 ? 17.639 -10.284 -3.979 1.00 66.69 87 HIS A CA 1
ATOM 693 C C . HIS A 1 87 ? 16.464 -10.642 -3.067 1.00 66.69 87 HIS A C 1
ATOM 695 O O . HIS A 1 87 ? 16.618 -11.430 -2.136 1.00 66.69 87 HIS A O 1
ATOM 701 N N . ILE A 1 88 ? 15.303 -10.030 -3.288 1.00 66.19 88 ILE A N 1
ATOM 702 C CA . ILE A 1 88 ? 14.091 -10.333 -2.531 1.00 66.19 88 ILE A CA 1
ATOM 703 C C . ILE A 1 88 ? 13.100 -11.003 -3.474 1.00 66.19 88 ILE A C 1
ATOM 705 O O . ILE A 1 88 ? 12.794 -10.473 -4.542 1.00 66.19 88 ILE A O 1
ATOM 709 N N . ASP A 1 89 ? 12.611 -12.178 -3.083 1.00 63.62 89 ASP A N 1
ATOM 710 C CA . ASP A 1 89 ? 11.555 -12.850 -3.827 1.00 63.62 89 ASP A CA 1
ATOM 711 C C . ASP A 1 89 ? 10.212 -12.093 -3.701 1.00 63.62 89 ASP A C 1
ATOM 713 O O . ASP A 1 89 ? 10.046 -11.204 -2.861 1.00 63.62 89 ASP A O 1
ATOM 717 N N . PRO A 1 90 ? 9.202 -12.428 -4.514 1.00 54.06 90 PRO A N 1
ATOM 718 C CA . PRO A 1 90 ? 7.903 -11.752 -4.486 1.00 54.06 90 PRO A CA 1
ATOM 719 C C . PRO A 1 90 ? 7.165 -11.820 -3.141 1.00 54.06 90 PRO A C 1
ATOM 721 O O . PRO A 1 90 ? 6.297 -10.987 -2.879 1.00 54.06 90 PRO A O 1
ATOM 724 N N . TYR A 1 91 ? 7.513 -12.784 -2.287 1.00 58.94 91 TYR A N 1
ATOM 725 C CA . TYR A 1 91 ? 6.941 -12.977 -0.955 1.00 58.94 91 TYR A CA 1
ATOM 726 C C . TYR A 1 91 ? 7.733 -12.250 0.140 1.00 58.94 91 TYR A C 1
ATOM 728 O O . TYR A 1 91 ? 7.291 -12.186 1.288 1.00 58.94 91 TYR A O 1
ATOM 736 N N . GLY A 1 92 ? 8.859 -11.624 -0.208 1.00 57.84 92 GLY A N 1
ATOM 737 C CA . GLY A 1 92 ? 9.666 -10.840 0.712 1.00 57.84 92 GLY A CA 1
ATOM 738 C C . GLY A 1 92 ? 10.816 -11.602 1.371 1.00 57.84 92 GLY A C 1
ATOM 739 O O . GLY A 1 92 ? 11.367 -11.072 2.339 1.00 57.84 92 GLY A O 1
ATOM 740 N N . TYR A 1 93 ? 11.172 -12.798 0.894 1.00 61.00 93 TYR A N 1
ATOM 741 C CA . TYR A 1 93 ? 12.313 -13.563 1.401 1.00 61.00 93 TYR A CA 1
ATOM 742 C C . TYR A 1 93 ? 13.616 -13.137 0.718 1.00 61.00 93 TYR A C 1
ATOM 744 O O . TYR A 1 93 ? 13.664 -12.975 -0.500 1.00 61.00 93 TYR A O 1
ATOM 752 N N . ASP A 1 94 ? 14.684 -12.967 1.505 1.00 64.44 94 ASP A N 1
ATOM 753 C CA . ASP A 1 94 ? 16.031 -12.726 0.973 1.00 64.44 94 ASP A CA 1
ATOM 754 C C . ASP A 1 94 ? 16.571 -14.027 0.358 1.00 64.44 94 ASP A C 1
ATOM 756 O O . ASP A 1 94 ? 16.807 -15.008 1.066 1.00 64.44 94 ASP A O 1
ATOM 760 N N . VAL A 1 95 ? 16.755 -14.046 -0.964 1.00 65.69 95 VAL A N 1
ATOM 761 C CA . VAL A 1 95 ? 17.203 -15.236 -1.707 1.00 65.69 95 VAL A CA 1
ATOM 762 C C . VAL A 1 95 ? 18.723 -15.417 -1.703 1.00 65.69 95 VAL A C 1
ATOM 764 O O . VAL A 1 95 ? 19.223 -16.348 -2.329 1.00 65.69 95 VAL A O 1
ATOM 767 N N . ARG A 1 96 ? 19.483 -14.577 -0.979 1.00 65.56 96 ARG A N 1
ATOM 768 C CA . ARG A 1 96 ? 20.941 -14.751 -0.804 1.00 65.56 96 ARG A CA 1
ATOM 769 C C . ARG A 1 96 ? 21.300 -15.928 0.106 1.00 65.56 96 ARG A C 1
ATOM 771 O O . ARG A 1 96 ? 22.456 -16.342 0.128 1.00 65.56 96 ARG A O 1
ATOM 778 N N . ILE A 1 97 ? 20.338 -16.475 0.851 1.00 55.59 97 ILE A N 1
ATOM 779 C CA . ILE A 1 97 ? 20.535 -17.626 1.743 1.00 55.59 97 ILE A CA 1
ATOM 780 C C . ILE A 1 97 ? 20.382 -18.923 0.938 1.00 55.59 97 ILE A C 1
ATOM 782 O O . ILE A 1 97 ? 19.404 -19.636 1.101 1.00 55.59 97 ILE A O 1
ATOM 786 N N . ASN A 1 98 ? 21.304 -19.199 0.019 1.00 44.78 98 ASN A N 1
ATOM 787 C CA . ASN A 1 98 ? 21.535 -20.532 -0.550 1.00 44.78 98 ASN A CA 1
ATOM 788 C C . ASN A 1 98 ? 22.879 -20.509 -1.289 1.00 44.78 98 ASN A C 1
ATOM 790 O O . ASN A 1 98 ? 22.929 -20.264 -2.495 1.00 44.78 98 ASN A O 1
ATOM 794 N N . HIS A 1 99 ? 23.968 -20.744 -0.559 1.00 49.22 99 HIS A N 1
ATOM 795 C CA . HIS A 1 99 ? 25.236 -21.178 -1.139 1.00 49.22 99 HIS A CA 1
ATOM 796 C C . HIS A 1 99 ? 25.959 -22.119 -0.178 1.00 49.22 99 HIS A C 1
ATOM 798 O O . HIS A 1 99 ? 25.855 -21.888 1.049 1.00 49.22 99 HIS A O 1
#

Secondary structure (DSSP, 8-state):
---THHHHT---SSTTHHHHHHHHHHHHTTTTGGGT--SHHHHHHHHHHTT--EEEETTEEEEPPHHHHHHHHHHHHHHHTTS--TTB-TTS-BTT---

Radius of gyration: 14.11 Å; chains: 1; bounding box: 39×30×35 Å

pLDDT: mean 76.06, std 16.44, range [39.66, 95.19]